Protein AF-B0DPI6-F1 (afdb_monomer_lite)

Organism: Laccaria bicolor (strain S238N-H82 / ATCC MYA-4686) (NCBI:txid486041)

Structure (mmCIF, N/CA/C/O backbone):
data_AF-B0DPI6-F1
#
_entry.id   AF-B0DPI6-F1
#
loop_
_atom_site.group_PDB
_atom_site.id
_atom_site.type_symbol
_atom_site.label_atom_id
_atom_site.label_alt_id
_atom_site.label_comp_id
_atom_site.label_asym_id
_atom_site.label_entity_id
_atom_site.label_seq_id
_atom_site.pdbx_PDB_ins_code
_atom_site.Cartn_x
_atom_site.Cartn_y
_atom_site.Cartn_z
_atom_site.occupancy
_atom_site.B_iso_or_equiv
_atom_site.auth_seq_id
_atom_site.auth_comp_id
_atom_site.auth_asym_id
_atom_site.auth_atom_id
_atom_site.pdbx_PDB_model_num
ATOM 1 N N . MET A 1 1 ? 69.321 6.388 -12.488 1.00 49.59 1 MET A N 1
ATOM 2 C CA . MET A 1 1 ? 68.172 6.752 -11.628 1.00 49.59 1 MET A CA 1
ATOM 3 C C . MET A 1 1 ? 67.238 5.553 -11.553 1.00 49.59 1 MET A C 1
ATOM 5 O O . MET A 1 1 ? 66.678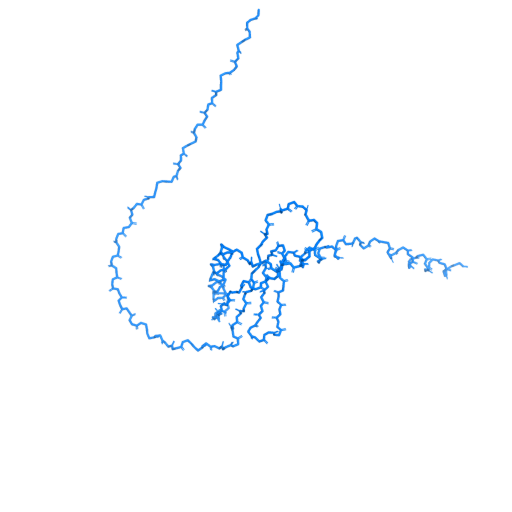 5.183 -12.573 1.00 49.59 1 MET A O 1
ATOM 9 N N . VAL A 1 2 ? 67.145 4.886 -10.399 1.00 48.75 2 VAL A N 1
ATOM 10 C CA . VAL A 1 2 ? 66.320 3.676 -10.221 1.00 48.75 2 VAL A CA 1
ATOM 11 C C . VAL A 1 2 ? 65.033 4.075 -9.502 1.00 48.75 2 VAL A C 1
ATOM 13 O O . VAL A 1 2 ? 65.065 4.410 -8.320 1.00 48.75 2 VAL A O 1
ATOM 16 N N . LEU A 1 3 ? 63.912 4.073 -10.222 1.00 57.34 3 LEU A N 1
ATOM 17 C CA . LEU A 1 3 ? 62.588 4.366 -9.673 1.00 57.34 3 LEU A CA 1
ATOM 18 C C . LEU A 1 3 ? 62.040 3.109 -8.987 1.00 57.34 3 LEU A C 1
ATOM 20 O O . LEU A 1 3 ? 61.744 2.113 -9.643 1.00 57.34 3 LEU A O 1
ATOM 24 N N . ARG A 1 4 ? 61.927 3.143 -7.655 1.00 61.16 4 ARG A N 1
ATOM 25 C CA . ARG A 1 4 ? 61.278 2.085 -6.868 1.00 61.16 4 ARG A CA 1
ATOM 26 C C . ARG A 1 4 ? 59.777 2.361 -6.783 1.00 61.16 4 ARG A C 1
ATOM 28 O O . ARG A 1 4 ? 59.369 3.425 -6.327 1.00 61.16 4 ARG A O 1
ATOM 35 N N . SER A 1 5 ? 58.967 1.400 -7.216 1.00 64.31 5 SER A N 1
ATOM 36 C CA . SER A 1 5 ? 57.504 1.473 -7.161 1.00 64.31 5 SER A CA 1
ATOM 37 C C . SER A 1 5 ? 56.972 1.376 -5.720 1.00 64.31 5 SER A C 1
ATOM 39 O O . SER A 1 5 ? 57.538 0.635 -4.910 1.00 64.31 5 SER A O 1
ATOM 41 N N . PRO A 1 6 ? 55.871 2.078 -5.386 1.00 67.00 6 PRO A N 1
ATOM 42 C CA . PRO A 1 6 ? 55.302 2.061 -4.045 1.00 67.00 6 PRO A CA 1
ATOM 43 C C . PRO A 1 6 ? 54.552 0.755 -3.747 1.00 67.00 6 PRO A C 1
ATOM 45 O O . PRO A 1 6 ? 53.794 0.223 -4.559 1.00 67.00 6 PRO A O 1
ATOM 48 N N . LYS A 1 7 ? 54.779 0.253 -2.533 1.00 68.88 7 LYS A N 1
ATOM 49 C CA . LYS A 1 7 ? 54.225 -0.981 -1.973 1.00 68.88 7 LYS A CA 1
ATOM 50 C C . LYS A 1 7 ? 52.758 -0.747 -1.582 1.00 68.88 7 LYS A C 1
ATOM 52 O O . LYS A 1 7 ? 52.479 0.098 -0.737 1.00 68.88 7 LYS A O 1
ATOM 57 N N . LYS A 1 8 ? 51.819 -1.480 -2.192 1.00 67.56 8 LYS A N 1
ATOM 58 C CA . LYS A 1 8 ? 50.396 -1.460 -1.807 1.00 67.56 8 LYS A CA 1
ATOM 59 C C . LYS A 1 8 ? 50.232 -2.081 -0.416 1.00 67.56 8 LYS A C 1
ATOM 61 O O . LYS A 1 8 ? 50.563 -3.249 -0.232 1.00 67.56 8 LYS A O 1
ATOM 66 N N . MET A 1 9 ? 49.708 -1.314 0.538 1.00 66.00 9 MET A N 1
ATOM 67 C CA . MET A 1 9 ? 49.267 -1.824 1.837 1.00 66.00 9 MET A CA 1
ATOM 68 C C . MET A 1 9 ? 47.767 -2.122 1.767 1.00 66.00 9 MET A C 1
ATOM 70 O O . MET A 1 9 ? 46.953 -1.223 1.573 1.00 66.00 9 MET A O 1
ATOM 74 N N . SER A 1 10 ? 47.405 -3.399 1.870 1.00 66.38 10 SER A N 1
ATOM 75 C CA . SER A 1 10 ? 46.021 -3.852 1.987 1.00 66.38 10 SER A CA 1
ATOM 76 C C . SER A 1 10 ? 45.580 -3.760 3.448 1.00 66.38 10 SER A C 1
ATOM 78 O O . SER A 1 10 ? 46.054 -4.526 4.286 1.00 66.38 10 SER A O 1
ATOM 80 N N . HIS A 1 11 ? 44.675 -2.833 3.752 1.00 60.03 11 HIS A N 1
ATOM 81 C CA . HIS A 1 11 ? 43.992 -2.780 5.041 1.00 60.03 11 HIS A CA 1
ATOM 82 C C . HIS A 1 11 ? 42.785 -3.725 5.011 1.00 60.03 11 HIS A C 1
ATOM 84 O O . HIS A 1 11 ? 41.753 -3.414 4.422 1.00 60.03 11 HIS A O 1
ATOM 90 N N . THR A 1 12 ? 42.928 -4.893 5.636 1.00 70.00 12 THR A N 1
ATOM 91 C CA . THR A 1 12 ? 41.812 -5.794 5.943 1.00 70.00 12 THR A CA 1
ATOM 92 C C . THR A 1 12 ? 41.101 -5.259 7.183 1.00 70.00 12 THR A C 1
ATOM 94 O O . THR A 1 12 ? 41.678 -5.246 8.269 1.00 70.00 12 THR A O 1
ATOM 97 N N . ALA A 1 13 ? 39.868 -4.780 7.022 1.00 71.94 13 ALA A N 1
ATOM 98 C CA . ALA A 1 13 ? 39.035 -4.337 8.135 1.00 71.94 13 ALA A CA 1
ATOM 99 C C . ALA A 1 13 ? 38.557 -5.543 8.975 1.00 71.94 13 ALA A C 1
ATOM 101 O O . ALA A 1 13 ? 38.192 -6.572 8.398 1.00 71.94 13 ALA A O 1
ATOM 102 N N . PRO A 1 14 ? 38.536 -5.447 10.317 1.00 68.38 14 PRO A N 1
ATOM 103 C CA . PRO A 1 14 ? 37.992 -6.494 11.173 1.00 68.38 14 PRO A CA 1
ATOM 104 C C . PRO A 1 14 ? 36.459 -6.532 11.087 1.00 68.38 14 PRO A C 1
ATOM 106 O O . PRO A 1 14 ? 35.789 -5.504 11.150 1.00 68.38 14 PRO A O 1
ATOM 109 N N . ASN A 1 15 ? 35.925 -7.742 10.934 1.00 66.25 15 ASN A N 1
ATOM 110 C CA . ASN A 1 15 ? 34.504 -8.052 10.798 1.00 66.25 15 ASN A CA 1
ATOM 111 C C . ASN A 1 15 ? 33.842 -8.099 12.194 1.00 66.25 15 ASN A C 1
ATOM 113 O O . ASN A 1 15 ? 34.188 -8.995 12.968 1.00 66.25 15 ASN A O 1
ATOM 117 N N . PRO A 1 16 ? 32.936 -7.172 12.565 1.00 65.06 16 PRO A N 1
ATOM 118 C CA . PRO A 1 16 ? 32.536 -7.009 13.955 1.00 65.06 16 PRO A CA 1
ATOM 119 C C . PRO A 1 16 ? 31.144 -7.578 14.245 1.00 65.06 16 PRO A C 1
ATOM 121 O O . PRO A 1 16 ? 30.343 -6.879 14.837 1.00 65.06 16 PRO A O 1
ATOM 124 N N . HIS A 1 17 ? 30.814 -8.818 13.872 1.00 56.59 17 HIS A N 1
ATOM 125 C CA . HIS A 1 17 ? 29.559 -9.426 14.343 1.00 56.59 17 HIS A CA 1
ATOM 126 C C . HIS A 1 17 ? 29.683 -10.935 14.573 1.00 56.59 17 HIS A C 1
ATOM 128 O O . HIS A 1 17 ? 29.394 -11.753 13.703 1.00 56.59 17 HIS A O 1
ATOM 134 N N . SER A 1 18 ? 30.071 -11.307 15.791 1.00 60.41 18 SER A N 1
ATOM 135 C CA . SER A 1 18 ? 29.791 -12.622 16.371 1.00 60.41 18 SER A CA 1
ATOM 136 C C . SER A 1 18 ? 28.499 -12.534 17.198 1.00 60.41 18 SER A C 1
ATOM 138 O O . SER A 1 18 ? 28.470 -11.754 18.152 1.00 60.41 18 SER A O 1
ATOM 140 N N . PRO A 1 19 ? 27.435 -13.295 16.879 1.00 63.06 19 PRO A N 1
ATOM 141 C CA . PRO A 1 19 ? 26.231 -13.322 17.699 1.00 63.06 19 PRO A CA 1
ATOM 142 C C . PRO A 1 19 ? 26.489 -14.105 18.993 1.00 63.06 19 PRO A C 1
ATOM 144 O O . PRO A 1 19 ? 26.759 -15.308 18.981 1.00 63.06 19 PRO A O 1
ATOM 147 N N . THR A 1 20 ? 26.402 -13.402 20.117 1.00 55.56 20 THR A N 1
ATOM 148 C CA . THR A 1 20 ? 26.366 -13.959 21.467 1.00 55.56 20 THR A CA 1
ATOM 149 C C . THR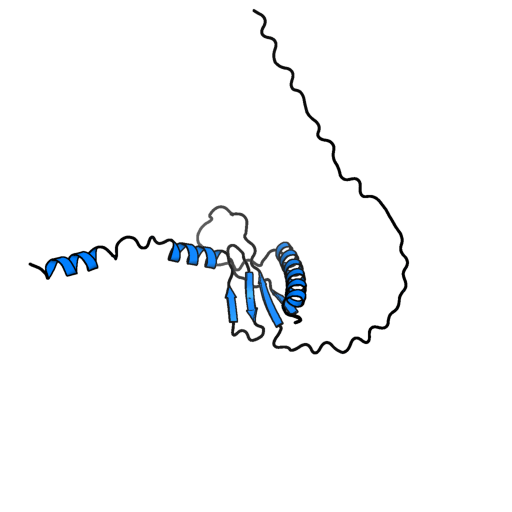 A 1 20 ? 25.118 -14.827 21.630 1.00 55.56 20 THR A C 1
ATOM 151 O O . THR A 1 20 ? 23.987 -14.357 21.544 1.00 55.56 20 THR A O 1
ATOM 154 N N . LYS A 1 21 ? 25.337 -16.125 21.861 1.00 60.59 21 LYS A N 1
ATOM 155 C CA . LYS A 1 21 ? 24.321 -17.063 22.342 1.00 60.59 21 LYS A CA 1
ATOM 156 C C . LYS A 1 21 ? 24.144 -16.863 23.848 1.00 60.59 21 LYS A C 1
ATOM 158 O O . LYS A 1 21 ? 25.018 -17.222 24.627 1.00 60.59 21 LYS A O 1
ATOM 163 N N . SER A 1 22 ? 22.999 -16.329 24.233 1.00 53.75 22 SER A N 1
ATOM 164 C CA . SER A 1 22 ? 22.456 -16.290 25.595 1.00 53.75 22 SER A CA 1
ATOM 165 C C . SER A 1 22 ? 20.962 -16.031 25.413 1.00 53.75 22 SER A C 1
ATOM 167 O O . SER A 1 22 ? 20.607 -15.153 24.639 1.00 53.75 22 SER A O 1
ATOM 169 N N . SER A 1 23 ? 20.010 -16.729 26.001 1.00 52.00 23 SER A N 1
ATOM 170 C CA . SER A 1 23 ? 19.984 -17.719 27.065 1.00 52.00 23 SER A CA 1
ATOM 171 C C . SER A 1 23 ? 18.568 -18.295 27.018 1.00 52.00 23 SER A C 1
ATOM 173 O O . SER A 1 23 ? 17.617 -17.579 26.707 1.00 52.00 23 SER A O 1
ATOM 175 N N . SER A 1 24 ? 18.436 -19.583 27.305 1.00 60.28 24 SER A N 1
ATOM 176 C CA . SER A 1 24 ? 17.165 -20.256 27.561 1.00 60.28 24 SER A CA 1
ATOM 177 C C . SER A 1 24 ? 16.396 -19.546 28.676 1.00 60.28 24 SER A C 1
ATOM 179 O O . SER A 1 24 ? 16.890 -19.472 29.801 1.00 60.28 24 SER A O 1
ATOM 181 N N . ILE A 1 25 ? 15.196 -19.058 28.373 1.00 57.25 25 ILE A N 1
ATOM 182 C CA . ILE A 1 25 ? 14.202 -18.706 29.384 1.00 57.25 25 ILE A CA 1
ATOM 183 C C . ILE A 1 25 ? 12.935 -19.473 29.013 1.00 57.25 25 ILE A C 1
ATOM 185 O O . ILE A 1 25 ? 12.172 -19.074 28.135 1.00 57.25 25 ILE A O 1
ATOM 189 N N . ASP A 1 26 ? 12.780 -20.629 29.652 1.00 57.19 26 ASP A N 1
ATOM 190 C CA . ASP A 1 26 ? 11.519 -21.347 29.757 1.00 57.19 26 ASP A CA 1
ATOM 191 C C . ASP A 1 26 ? 10.617 -20.573 30.726 1.00 57.19 26 ASP A C 1
ATOM 193 O O . ASP A 1 26 ? 10.686 -20.769 31.936 1.00 57.19 26 ASP A O 1
ATOM 197 N N . GLU A 1 27 ? 9.751 -19.699 30.212 1.00 50.66 27 GLU A N 1
ATOM 198 C CA . GLU A 1 27 ? 8.594 -19.221 30.973 1.00 50.66 27 GLU A CA 1
ATOM 199 C C . GLU A 1 27 ? 7.304 -19.690 30.309 1.00 50.66 27 GLU A C 1
ATOM 201 O O . GLU A 1 27 ? 6.691 -19.050 29.454 1.00 50.66 27 GLU A O 1
ATOM 206 N N . LYS A 1 28 ? 6.889 -20.877 30.752 1.00 62.88 28 LYS A N 1
ATOM 207 C CA . LYS A 1 28 ? 5.567 -21.454 30.544 1.00 62.88 28 LYS A CA 1
ATOM 208 C C . LYS A 1 28 ? 4.556 -20.726 31.435 1.00 62.88 28 LYS A C 1
ATOM 210 O O . LYS A 1 28 ? 4.090 -21.266 32.433 1.00 62.88 28 LYS A O 1
ATOM 215 N N . SER A 1 29 ? 4.207 -19.505 31.053 1.00 53.12 29 SER A N 1
ATOM 216 C CA . SER A 1 29 ? 3.142 -18.723 31.683 1.00 53.12 29 SER A CA 1
ATOM 217 C C . SER A 1 29 ? 1.902 -18.766 30.796 1.00 53.12 29 SER A C 1
ATOM 219 O O . SER A 1 29 ? 1.673 -17.903 29.954 1.00 53.12 29 SER A O 1
ATOM 221 N N . THR A 1 30 ? 1.101 -19.819 30.968 1.00 53.44 30 THR A N 1
ATOM 222 C CA . THR A 1 30 ? -0.201 -19.997 30.313 1.00 53.44 30 THR A CA 1
ATOM 223 C C . THR A 1 30 ? -1.234 -19.064 30.952 1.00 53.44 30 THR A C 1
ATOM 225 O O . THR A 1 30 ? -2.136 -19.504 31.665 1.00 53.44 30 THR A O 1
ATOM 228 N N . SER A 1 31 ? -1.117 -17.756 30.727 1.00 54.81 31 SER A N 1
ATOM 229 C CA . SER A 1 31 ? -2.221 -16.840 30.992 1.00 54.81 31 SER A CA 1
ATOM 230 C C . SER A 1 31 ? -3.267 -17.046 29.894 1.00 54.81 31 SER A C 1
ATOM 232 O O . SER A 1 31 ? -3.079 -16.703 28.729 1.00 54.81 31 SER A O 1
ATOM 234 N N . ARG A 1 32 ? -4.391 -17.673 30.262 1.00 48.88 32 ARG A N 1
ATOM 235 C CA . ARG A 1 32 ? -5.630 -17.649 29.476 1.00 48.88 32 ARG A CA 1
ATOM 236 C C . ARG A 1 32 ? -6.087 -16.192 29.388 1.00 48.88 32 ARG A C 1
ATOM 238 O O . ARG A 1 32 ? -6.891 -15.741 30.196 1.00 48.88 32 ARG A O 1
ATOM 245 N N . ALA A 1 33 ? -5.547 -15.450 28.427 1.00 51.03 33 ALA A N 1
ATOM 246 C CA . ALA A 1 33 ? -6.131 -14.197 27.998 1.00 51.03 33 ALA A CA 1
ATOM 247 C C . ALA A 1 33 ? -7.524 -14.535 27.461 1.00 51.03 33 ALA A C 1
ATOM 249 O O . ALA A 1 33 ? -7.665 -15.243 26.464 1.00 51.03 33 ALA A O 1
ATOM 250 N N . SER A 1 34 ? -8.554 -14.083 28.167 1.00 56.16 34 SER A N 1
ATOM 251 C CA . SER A 1 34 ? -9.914 -14.012 27.659 1.00 56.16 34 SER A CA 1
ATOM 252 C C . SER A 1 34 ? -9.884 -13.136 26.409 1.00 56.16 34 SER A C 1
ATOM 254 O O . SER A 1 34 ? -9.943 -11.910 26.494 1.00 56.16 34 SER A O 1
ATOM 256 N N . SER A 1 35 ? -9.705 -13.759 25.246 1.00 59.16 35 SER A N 1
ATOM 257 C CA . SER A 1 35 ? -9.806 -13.102 23.955 1.00 59.16 35 SER A CA 1
ATOM 258 C C . SER A 1 35 ? -11.276 -12.770 23.745 1.00 59.16 35 SER A C 1
ATOM 260 O O . SER A 1 35 ? -12.023 -13.547 23.147 1.00 59.16 35 SER A O 1
ATOM 262 N N . SER A 1 36 ? -11.713 -11.642 24.301 1.00 62.62 36 SER A N 1
ATOM 263 C CA . SER A 1 36 ? -12.960 -11.018 23.888 1.00 62.62 36 SER A CA 1
ATOM 264 C C . SER A 1 36 ? -12.925 -10.946 22.361 1.00 62.62 36 SER A C 1
ATOM 266 O O . SER A 1 36 ? -11.905 -10.506 21.818 1.00 62.62 36 SER A O 1
ATOM 268 N N . PRO A 1 37 ? -13.960 -11.431 21.657 1.00 65.56 37 PRO A N 1
ATOM 269 C CA . PRO A 1 37 ? -13.962 -11.443 20.205 1.00 65.56 37 PRO A CA 1
ATOM 270 C C . PRO A 1 37 ? -13.747 -10.008 19.740 1.00 65.56 37 PRO A C 1
ATOM 272 O O . PRO A 1 37 ? -14.568 -9.133 20.016 1.00 65.56 37 PRO A O 1
ATOM 275 N N . LEU A 1 38 ? -12.594 -9.756 19.114 1.00 62.97 38 LEU A N 1
ATOM 276 C CA . LEU A 1 38 ? -12.266 -8.458 18.546 1.00 62.97 38 LEU A CA 1
ATOM 277 C C . LEU A 1 38 ? -13.414 -8.109 17.608 1.00 62.97 38 LEU A C 1
ATOM 279 O O . LEU A 1 38 ? -13.593 -8.778 16.589 1.00 62.97 38 LEU A O 1
ATOM 283 N N . ASN A 1 39 ? -14.218 -7.117 17.986 1.00 62.47 39 ASN A N 1
ATOM 284 C CA . ASN A 1 39 ? -15.335 -6.633 17.194 1.00 62.47 39 ASN A CA 1
ATOM 285 C C . ASN A 1 39 ? -14.757 -6.024 15.913 1.00 62.47 39 ASN A C 1
ATOM 287 O O . ASN A 1 39 ? -14.380 -4.853 15.869 1.00 62.47 39 ASN A O 1
ATOM 291 N N . HIS A 1 40 ? -14.578 -6.868 14.898 1.00 63.72 40 HIS A N 1
ATOM 292 C CA . HIS A 1 40 ? -14.026 -6.475 13.617 1.00 63.72 40 HIS A CA 1
ATOM 293 C C . HIS A 1 40 ? -15.093 -5.661 12.906 1.00 63.72 40 HIS A C 1
ATOM 295 O O . HIS A 1 40 ? -16.009 -6.211 12.296 1.00 63.72 40 HIS A O 1
ATOM 301 N N . ASN A 1 41 ? -14.977 -4.338 12.994 1.00 74.44 41 ASN A N 1
ATOM 302 C CA . ASN A 1 41 ? -15.794 -3.451 12.190 1.00 74.44 41 ASN A CA 1
ATOM 303 C C . ASN A 1 41 ? -15.422 -3.683 10.713 1.00 74.44 41 ASN A C 1
ATOM 305 O O . ASN A 1 41 ? -14.295 -3.363 10.319 1.00 74.44 41 ASN A O 1
ATOM 309 N N . PRO A 1 42 ? -16.334 -4.209 9.875 1.00 70.31 42 PRO A N 1
ATOM 310 C CA . PRO A 1 42 ? -16.032 -4.510 8.476 1.00 70.31 42 PRO A CA 1
ATOM 311 C C . PRO A 1 42 ? -15.655 -3.257 7.670 1.00 70.31 42 PRO A C 1
ATOM 313 O O . PRO A 1 42 ? -15.048 -3.367 6.606 1.00 70.31 42 PRO A O 1
ATOM 316 N N . ASN A 1 43 ? -15.955 -2.062 8.190 1.00 76.31 43 ASN A N 1
ATOM 317 C CA . ASN A 1 43 ? -15.583 -0.794 7.570 1.00 76.31 43 ASN A CA 1
ATOM 318 C C . ASN A 1 43 ? -14.087 -0.454 7.706 1.00 76.31 43 ASN A C 1
ATOM 320 O O . ASN A 1 43 ? -13.594 0.374 6.944 1.00 76.31 43 ASN A O 1
ATOM 324 N N . ASN A 1 44 ? -13.350 -1.115 8.607 1.00 78.50 44 ASN A N 1
ATOM 325 C CA . ASN A 1 44 ? -11.913 -0.896 8.836 1.00 78.50 44 ASN A CA 1
ATOM 326 C C . ASN A 1 44 ? -11.007 -1.823 8.005 1.00 78.50 44 ASN A C 1
ATOM 328 O O . ASN A 1 44 ? -9.869 -2.116 8.375 1.00 78.50 44 ASN A O 1
ATOM 332 N N . ARG A 1 45 ? -11.503 -2.311 6.867 1.00 79.38 45 ARG A N 1
ATOM 333 C CA . ARG A 1 45 ? -10.717 -3.136 5.949 1.00 79.38 45 ARG A CA 1
ATOM 334 C C . ARG A 1 45 ? -10.107 -2.251 4.870 1.00 79.38 45 ARG A C 1
ATOM 336 O O . ARG A 1 45 ? -10.824 -1.502 4.208 1.00 79.38 45 ARG A O 1
ATOM 343 N N . LEU A 1 46 ? -8.794 -2.329 4.684 1.00 82.62 46 LEU A N 1
ATOM 344 C CA . LEU A 1 46 ? -8.088 -1.656 3.596 1.00 82.62 46 LEU A CA 1
ATOM 345 C C . LEU A 1 46 ? -7.587 -2.708 2.613 1.00 82.62 46 LEU A C 1
ATOM 347 O O . LEU A 1 46 ? -6.947 -3.686 2.990 1.00 82.62 46 LEU A O 1
ATOM 351 N N . LYS A 1 47 ? -7.873 -2.510 1.332 1.00 84.12 47 LYS A N 1
ATOM 352 C CA . LYS A 1 47 ? -7.318 -3.332 0.266 1.00 8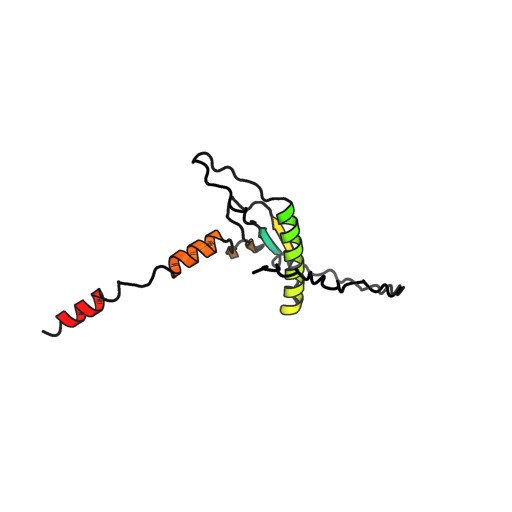4.12 47 LYS A CA 1
ATOM 353 C C . LYS A 1 47 ? -6.074 -2.635 -0.271 1.00 84.12 47 LYS A C 1
ATOM 355 O O . LYS A 1 47 ? -6.146 -1.513 -0.771 1.00 84.12 47 LYS A O 1
ATOM 360 N N . LEU A 1 48 ? -4.930 -3.281 -0.106 1.00 83.06 48 LEU A N 1
ATOM 361 C CA . LEU A 1 48 ? -3.653 -2.829 -0.628 1.00 83.06 48 LEU A CA 1
ATOM 362 C C . LEU A 1 48 ? -3.424 -3.513 -1.971 1.00 83.06 48 LEU A C 1
ATOM 364 O O . LEU A 1 48 ? -3.297 -4.728 -2.048 1.00 83.06 48 LEU A O 1
ATOM 368 N N . ILE A 1 49 ? -3.334 -2.728 -3.032 1.00 80.00 49 ILE A N 1
ATOM 369 C CA . ILE A 1 49 ? -2.961 -3.228 -4.348 1.00 80.00 49 ILE A CA 1
ATOM 370 C C . ILE A 1 49 ? -1.543 -2.741 -4.624 1.00 80.00 49 ILE A C 1
ATOM 372 O O . ILE A 1 49 ? -1.278 -1.537 -4.613 1.00 80.00 49 ILE A O 1
ATOM 376 N N . CYS A 1 50 ? -0.609 -3.668 -4.807 1.00 73.38 50 CYS A N 1
ATOM 377 C CA . CYS A 1 50 ? 0.804 -3.336 -4.962 1.00 73.38 50 CYS A CA 1
ATOM 378 C C . CYS A 1 50 ? 1.237 -3.477 -6.423 1.00 73.38 50 CYS A C 1
ATOM 380 O O . CYS A 1 50 ? 0.908 -4.462 -7.075 1.00 73.38 50 CYS A O 1
ATOM 382 N N . ALA A 1 51 ? 2.009 -2.511 -6.916 1.00 58.22 51 ALA A N 1
ATOM 383 C CA . ALA A 1 51 ? 2.792 -2.616 -8.140 1.00 58.22 51 ALA A CA 1
ATOM 384 C C . ALA A 1 51 ? 4.244 -2.428 -7.734 1.00 58.22 51 ALA A C 1
ATOM 386 O O . ALA A 1 51 ? 4.582 -1.543 -6.953 1.00 58.22 51 ALA A O 1
ATOM 387 N N . VAL A 1 52 ? 5.159 -3.200 -8.293 1.00 54.69 52 VAL A N 1
ATOM 388 C CA . VAL A 1 52 ? 6.581 -3.002 -7.999 1.00 54.69 52 VAL A CA 1
ATOM 389 C C . VAL A 1 52 ? 7.321 -2.613 -9.270 1.00 54.69 52 VAL A C 1
ATOM 391 O O . VAL A 1 52 ? 7.032 -3.164 -10.337 1.00 54.69 52 VAL A O 1
ATOM 394 N N . PRO A 1 53 ? 8.252 -1.638 -9.192 1.00 48.84 53 PRO A N 1
ATOM 395 C CA . PRO A 1 53 ? 8.968 -1.177 -10.364 1.00 48.84 53 PRO A CA 1
ATOM 396 C C . PRO A 1 53 ? 9.739 -2.320 -10.994 1.00 48.84 53 PRO A C 1
ATOM 398 O O . PRO A 1 53 ? 10.585 -2.950 -10.356 1.00 48.84 53 PRO A O 1
ATOM 401 N N . ARG A 1 54 ? 9.521 -2.547 -12.287 1.00 49.44 54 ARG A N 1
ATOM 402 C CA . ARG A 1 54 ? 10.480 -3.329 -13.057 1.00 49.44 54 ARG A CA 1
ATOM 403 C C . ARG A 1 54 ? 11.718 -2.469 -13.273 1.00 49.44 54 ARG A C 1
ATOM 405 O O . ARG A 1 54 ? 11.628 -1.359 -13.795 1.00 49.44 54 ARG A O 1
ATOM 412 N N . GLY A 1 55 ? 12.884 -3.004 -12.907 1.00 48.75 55 GLY A N 1
ATOM 413 C CA . GLY A 1 55 ? 14.161 -2.484 -13.387 1.00 48.75 55 GLY A CA 1
ATOM 414 C C . GLY A 1 55 ? 14.085 -2.303 -14.905 1.00 48.75 55 GLY A C 1
ATOM 415 O O . GLY A 1 55 ? 13.584 -3.194 -15.595 1.00 48.75 55 GLY A O 1
ATOM 416 N N . ARG A 1 56 ? 14.485 -1.116 -15.384 1.00 47.56 56 ARG A N 1
ATOM 417 C CA . ARG A 1 56 ? 14.347 -0.661 -16.778 1.00 47.56 56 ARG A CA 1
ATOM 418 C C . ARG A 1 56 ? 14.664 -1.793 -17.754 1.00 47.56 56 ARG A C 1
ATOM 420 O O . ARG A 1 56 ? 15.827 -2.144 -17.924 1.00 47.56 56 ARG A O 1
ATOM 427 N N . HIS A 1 57 ? 13.644 -2.335 -18.412 1.00 47.50 57 HIS A N 1
ATOM 428 C CA . HIS A 1 57 ? 13.871 -3.152 -19.596 1.00 47.50 57 HIS A CA 1
ATOM 429 C C . HIS A 1 57 ? 14.039 -2.215 -20.803 1.00 47.50 57 HIS A C 1
ATOM 431 O O . HIS A 1 57 ? 13.301 -1.229 -20.898 1.00 47.50 57 HIS A O 1
ATOM 437 N N . PRO A 1 58 ? 15.011 -2.477 -21.693 1.00 51.75 58 PRO A N 1
ATOM 438 C CA . PRO A 1 58 ? 15.244 -1.661 -22.877 1.00 51.75 58 PRO A CA 1
ATOM 439 C C . PRO A 1 58 ? 14.003 -1.628 -23.775 1.00 51.75 58 PRO A C 1
ATOM 441 O O . PRO A 1 58 ? 13.283 -2.618 -23.902 1.00 51.75 58 PRO A O 1
ATOM 444 N N . ALA A 1 59 ? 13.763 -0.451 -24.351 1.00 53.62 59 ALA A N 1
ATOM 445 C CA . ALA A 1 59 ? 12.623 -0.113 -25.190 1.00 53.62 59 ALA A CA 1
ATOM 446 C C . ALA A 1 59 ? 12.399 -1.152 -26.300 1.00 53.62 59 ALA A C 1
ATOM 448 O O . ALA A 1 59 ? 13.254 -1.326 -27.163 1.00 53.62 59 ALA A O 1
ATOM 449 N N . ALA A 1 60 ? 11.245 -1.819 -26.298 1.00 52.72 60 ALA A N 1
ATOM 450 C CA . ALA A 1 60 ? 10.845 -2.692 -27.394 1.00 52.72 60 ALA A CA 1
ATOM 451 C C . ALA A 1 60 ? 9.395 -2.404 -27.800 1.00 52.72 60 ALA A C 1
ATOM 453 O O . ALA A 1 60 ? 8.460 -2.699 -27.061 1.00 52.72 60 ALA A O 1
ATOM 454 N N . THR A 1 61 ? 9.294 -1.778 -28.976 1.00 52.56 61 THR A N 1
ATOM 455 C CA . THR A 1 61 ? 8.323 -1.984 -30.066 1.00 52.56 61 THR A CA 1
ATOM 456 C C . THR A 1 61 ? 6.844 -2.193 -29.721 1.00 52.56 61 THR A C 1
ATOM 458 O O . THR A 1 61 ? 6.441 -3.201 -29.151 1.00 52.56 61 THR A O 1
ATOM 461 N N . HIS A 1 62 ? 6.041 -1.235 -30.194 1.00 54.50 62 HIS A N 1
ATOM 462 C CA . HIS A 1 62 ? 4.580 -1.204 -30.211 1.00 54.50 62 HIS A CA 1
ATOM 463 C C . HIS A 1 62 ? 3.939 -2.537 -30.635 1.00 54.50 62 HIS A C 1
ATOM 465 O O . HIS A 1 62 ? 4.195 -3.029 -31.731 1.00 54.50 62 HIS A O 1
ATOM 471 N N . GLY A 1 63 ? 3.046 -3.072 -29.798 1.00 59.62 63 GLY A N 1
ATOM 472 C CA . GLY A 1 63 ? 2.123 -4.142 -30.181 1.00 59.62 63 GLY A CA 1
ATOM 473 C C . GLY A 1 63 ? 1.668 -5.004 -29.003 1.00 59.62 63 GLY A C 1
ATOM 474 O O . GLY A 1 63 ? 2.438 -5.815 -28.497 1.00 59.62 63 GLY A O 1
ATOM 475 N N . SER A 1 64 ? 0.389 -4.884 -28.633 1.00 55.62 64 SER A N 1
ATOM 476 C CA . SER A 1 64 ? -0.348 -5.608 -27.576 1.00 55.62 64 SER A CA 1
ATOM 477 C C . SER A 1 64 ? -0.034 -5.204 -26.126 1.00 55.62 64 SER A C 1
ATOM 479 O O . SER A 1 64 ? 1.016 -5.529 -25.577 1.00 55.62 64 SER A O 1
ATOM 481 N N . GLU A 1 65 ? -0.998 -4.523 -25.499 1.00 51.53 65 GLU A N 1
ATOM 482 C CA . GLU A 1 65 ? -1.093 -4.294 -24.053 1.00 51.53 65 GLU A CA 1
ATOM 483 C C . GLU A 1 65 ? -1.271 -5.655 -23.365 1.00 51.53 65 GLU A C 1
ATOM 485 O O . GLU A 1 65 ? -2.367 -6.203 -23.265 1.00 51.53 65 GLU A O 1
ATOM 490 N N . ARG A 1 66 ? -0.153 -6.291 -23.006 1.00 55.53 66 ARG A N 1
ATOM 491 C CA . ARG A 1 66 ? -0.162 -7.563 -22.287 1.00 55.53 66 ARG A CA 1
ATOM 492 C C . ARG A 1 66 ? -0.071 -7.263 -20.811 1.00 55.53 66 ARG A C 1
ATOM 494 O O . ARG A 1 66 ? 1.039 -7.095 -20.325 1.00 55.53 66 ARG A O 1
ATOM 501 N N . HIS A 1 67 ? -1.213 -7.311 -20.134 1.00 57.56 67 HIS A N 1
ATOM 502 C CA . HIS A 1 67 ? -1.307 -7.273 -18.67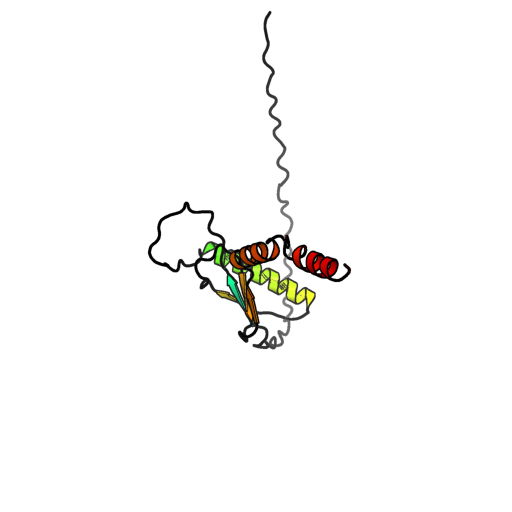9 1.00 57.56 67 HIS A CA 1
ATOM 503 C C . HIS A 1 67 ? -0.291 -8.251 -18.071 1.00 57.56 67 HIS A C 1
ATOM 505 O O . HIS A 1 67 ? -0.480 -9.471 -18.138 1.00 57.56 67 HIS A O 1
ATOM 511 N N . ARG A 1 68 ? 0.834 -7.757 -17.539 1.00 55.75 68 ARG A N 1
ATOM 512 C CA . ARG A 1 68 ? 1.827 -8.639 -16.926 1.00 55.75 68 ARG A CA 1
ATOM 513 C C . ARG A 1 68 ? 1.569 -8.725 -15.423 1.00 55.75 68 ARG A C 1
ATOM 515 O O . ARG A 1 68 ? 1.654 -7.704 -14.751 1.00 55.75 68 ARG A O 1
ATOM 522 N N . PRO A 1 69 ? 1.341 -9.927 -14.868 1.00 59.78 69 PRO A N 1
ATOM 523 C CA . PRO A 1 69 ? 1.136 -10.083 -13.432 1.00 59.78 69 PRO A CA 1
ATOM 524 C C . PRO A 1 69 ? 2.373 -9.632 -12.638 1.00 59.78 69 PRO A C 1
ATOM 526 O O . PRO A 1 69 ? 3.513 -9.718 -13.130 1.00 59.78 69 PRO A O 1
ATOM 529 N N . CYS A 1 70 ? 2.151 -9.151 -11.410 1.00 64.94 70 CYS A N 1
ATOM 530 C CA . CYS A 1 70 ? 3.223 -8.819 -10.471 1.00 64.94 70 CYS A CA 1
ATOM 531 C C . CYS A 1 70 ? 4.106 -10.042 -10.173 1.00 64.94 70 CYS A C 1
ATOM 533 O O . CYS A 1 70 ? 3.692 -11.196 -10.318 1.00 64.94 70 CYS A O 1
ATOM 535 N N . ARG A 1 71 ? 5.362 -9.816 -9.761 1.00 66.75 71 ARG A N 1
ATOM 536 C CA . ARG A 1 71 ? 6.245 -10.927 -9.376 1.00 66.75 71 ARG A CA 1
ATOM 537 C C . ARG A 1 71 ? 5.837 -11.438 -7.996 1.00 66.75 71 ARG A C 1
ATOM 539 O O . ARG A 1 71 ? 5.534 -10.661 -7.099 1.00 66.75 71 ARG A O 1
ATOM 546 N N . LYS A 1 72 ? 5.929 -12.751 -7.781 1.00 75.88 72 LYS A N 1
ATOM 547 C CA . LYS A 1 72 ? 5.633 -13.375 -6.476 1.00 75.88 72 LYS A CA 1
ATOM 548 C C . LYS A 1 72 ? 6.496 -12.825 -5.327 1.00 75.88 72 LYS A C 1
ATOM 550 O O . LYS A 1 72 ? 6.044 -12.797 -4.189 1.00 75.88 72 LYS A O 1
ATOM 555 N N . SER A 1 73 ? 7.714 -12.363 -5.623 1.00 80.62 73 SER A N 1
ATOM 556 C CA . SER A 1 73 ? 8.602 -11.696 -4.657 1.00 80.62 73 SER A CA 1
ATOM 557 C C . SER A 1 73 ? 8.006 -10.409 -4.090 1.00 80.62 73 SER A C 1
ATOM 559 O O . SER A 1 73 ? 8.207 -10.082 -2.926 1.00 80.62 73 SER A O 1
ATOM 561 N N . ASP A 1 74 ? 7.255 -9.693 -4.917 1.00 80.50 74 ASP A N 1
ATOM 562 C CA . ASP A 1 74 ? 6.772 -8.349 -4.631 1.00 80.50 74 ASP A CA 1
ATOM 563 C C . ASP A 1 74 ? 5.546 -8.402 -3.717 1.00 80.50 74 ASP A C 1
ATOM 565 O O . ASP A 1 74 ? 5.412 -7.596 -2.798 1.00 80.50 74 ASP A O 1
ATOM 569 N N . LEU A 1 75 ? 4.713 -9.431 -3.904 1.00 85.00 75 LEU A N 1
ATOM 570 C CA . LEU A 1 75 ? 3.627 -9.787 -2.993 1.00 85.00 75 LEU A CA 1
ATOM 571 C C . LEU A 1 75 ? 4.134 -10.062 -1.573 1.00 85.00 75 LEU A C 1
ATOM 573 O O . LEU A 1 75 ? 3.534 -9.588 -0.612 1.00 85.00 75 LEU A O 1
ATOM 577 N N . ALA A 1 76 ? 5.247 -10.788 -1.429 1.00 88.06 76 ALA A N 1
ATOM 578 C CA . ALA A 1 76 ? 5.809 -11.102 -0.115 1.00 88.06 76 ALA A CA 1
ATOM 579 C C . ALA A 1 76 ? 6.285 -9.838 0.621 1.00 88.06 76 ALA A C 1
ATOM 581 O O . ALA A 1 76 ? 6.007 -9.670 1.808 1.00 88.06 76 ALA A O 1
ATOM 582 N N . ILE A 1 77 ? 6.944 -8.920 -0.094 1.00 89.94 77 ILE A N 1
ATOM 583 C CA . ILE A 1 77 ? 7.384 -7.634 0.466 1.00 89.94 77 ILE A CA 1
ATOM 584 C C . ILE A 1 77 ? 6.173 -6.766 0.829 1.00 89.94 77 ILE A C 1
ATOM 586 O O . ILE A 1 77 ? 6.137 -6.181 1.911 1.00 89.94 77 ILE A O 1
ATOM 590 N N . ALA A 1 78 ? 5.159 -6.708 -0.039 1.00 87.94 78 ALA A N 1
ATOM 591 C CA . ALA A 1 78 ? 3.933 -5.957 0.216 1.00 87.94 78 ALA A CA 1
ATOM 592 C C . ALA A 1 78 ? 3.174 -6.488 1.442 1.00 87.94 78 ALA A C 1
ATOM 594 O O . ALA A 1 78 ? 2.704 -5.698 2.258 1.00 87.94 78 ALA A O 1
ATOM 595 N N . ALA A 1 79 ? 3.110 -7.812 1.611 1.00 90.62 79 ALA A N 1
ATOM 596 C CA . ALA A 1 79 ? 2.510 -8.445 2.780 1.00 90.62 79 ALA A CA 1
ATOM 597 C C . ALA A 1 79 ? 3.257 -8.073 4.072 1.00 90.62 79 ALA A C 1
ATOM 599 O O . ALA A 1 79 ? 2.633 -7.595 5.019 1.00 90.62 79 ALA A O 1
ATOM 600 N N . GLN A 1 80 ? 4.589 -8.187 4.090 1.00 92.62 80 GLN A N 1
ATOM 601 C CA . GLN A 1 80 ? 5.403 -7.797 5.250 1.00 92.62 80 GLN A CA 1
ATOM 602 C C . GLN A 1 80 ? 5.256 -6.308 5.592 1.00 92.62 80 GLN A C 1
ATOM 604 O O . GLN A 1 80 ? 5.082 -5.945 6.756 1.00 92.62 80 GLN A O 1
ATOM 609 N N . ALA A 1 81 ? 5.271 -5.439 4.578 1.00 91.06 81 ALA A N 1
ATOM 610 C CA . ALA A 1 81 ? 5.060 -4.009 4.766 1.00 91.06 81 ALA A CA 1
ATOM 611 C C . ALA A 1 81 ? 3.661 -3.712 5.328 1.00 91.06 81 ALA A C 1
ATOM 613 O O . ALA A 1 81 ? 3.527 -2.886 6.229 1.00 91.06 81 ALA A O 1
ATOM 614 N N . SER A 1 82 ? 2.625 -4.407 4.846 1.00 91.81 82 SER A N 1
ATOM 615 C CA . SER A 1 82 ? 1.255 -4.226 5.336 1.00 91.81 82 SER A CA 1
ATOM 616 C C . SER A 1 82 ? 1.100 -4.613 6.809 1.00 91.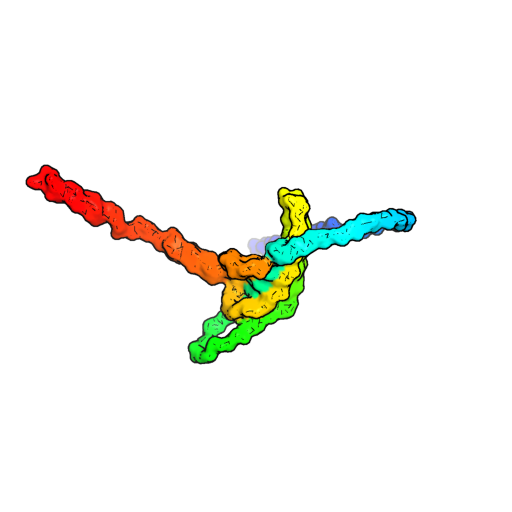81 82 SER A C 1
ATOM 618 O O . SER A 1 82 ? 0.422 -3.910 7.557 1.00 91.81 82 SER A O 1
ATOM 620 N N . GLU A 1 83 ? 1.796 -5.658 7.265 1.00 93.50 83 GLU A N 1
ATOM 621 C CA . GLU A 1 83 ? 1.789 -6.063 8.672 1.00 93.50 83 GLU A CA 1
ATOM 622 C C . GLU A 1 83 ? 2.475 -5.019 9.567 1.00 93.50 83 GLU A C 1
ATOM 624 O O . GLU A 1 83 ? 1.958 -4.666 10.628 1.00 93.50 83 GLU A O 1
ATOM 629 N N . ALA A 1 84 ? 3.615 -4.477 9.127 1.00 94.38 84 ALA A N 1
ATOM 630 C CA . ALA A 1 84 ? 4.304 -3.407 9.846 1.00 94.38 84 ALA A CA 1
ATOM 631 C C . ALA A 1 84 ? 3.433 -2.143 9.956 1.00 94.38 84 ALA A C 1
ATOM 633 O O . ALA A 1 84 ? 3.345 -1.538 11.024 1.00 94.38 84 ALA A O 1
ATOM 634 N N . VAL A 1 85 ? 2.732 -1.778 8.878 1.00 93.25 85 VAL A N 1
ATOM 635 C CA . VAL A 1 85 ? 1.800 -0.640 8.869 1.00 93.25 85 VAL A CA 1
ATOM 636 C C . VAL A 1 85 ? 0.605 -0.886 9.791 1.00 93.25 85 VAL A C 1
ATOM 638 O O . VAL A 1 85 ? 0.192 0.039 10.485 1.00 93.25 85 VAL A O 1
ATOM 641 N N . ALA A 1 86 ? 0.069 -2.110 9.852 1.00 92.88 86 ALA A N 1
ATOM 642 C CA . ALA A 1 86 ? -1.016 -2.450 10.775 1.00 92.88 86 ALA A CA 1
ATOM 643 C C . ALA A 1 86 ? -0.613 -2.222 12.239 1.00 92.88 86 ALA A C 1
ATOM 645 O O . ALA A 1 86 ? -1.368 -1.617 13.000 1.00 92.88 86 ALA A O 1
ATOM 646 N N . LYS A 1 87 ? 0.600 -2.650 12.614 1.00 95.69 87 LYS A N 1
ATOM 647 C CA . LYS A 1 87 ? 1.155 -2.443 13.961 1.00 95.69 87 LYS A CA 1
ATOM 648 C C . LYS A 1 87 ? 1.321 -0.957 14.272 1.00 95.69 87 LYS A C 1
ATOM 650 O O . LYS A 1 87 ? 0.791 -0.488 15.274 1.00 95.69 87 LYS A O 1
ATOM 655 N N . LEU A 1 88 ? 1.953 -0.208 13.368 1.00 96.12 88 LEU A N 1
ATOM 656 C CA . LEU A 1 88 ? 2.137 1.238 13.520 1.00 96.12 88 LEU A CA 1
ATOM 657 C C . LEU A 1 88 ? 0.804 1.984 13.633 1.00 96.12 88 LEU A C 1
ATOM 659 O O . LEU A 1 88 ? 0.656 2.877 14.460 1.00 96.12 88 LEU A O 1
ATOM 663 N N . PHE A 1 89 ? -0.194 1.622 12.827 1.00 94.38 89 PHE A N 1
ATOM 664 C CA . PHE A 1 89 ? -1.504 2.257 12.912 1.00 94.38 89 PHE A CA 1
ATOM 665 C C . PHE A 1 89 ? -2.188 1.981 14.254 1.00 94.38 89 PHE A C 1
ATOM 667 O O . PHE A 1 89 ? -2.780 2.894 14.833 1.00 94.38 89 PHE A O 1
ATOM 674 N N . LYS A 1 90 ? -2.076 0.751 14.767 1.00 94.56 90 LYS A N 1
ATOM 675 C CA . LYS A 1 90 ? -2.600 0.386 16.084 1.00 94.56 90 LYS A CA 1
ATOM 676 C C . LYS A 1 90 ? -1.943 1.196 17.196 1.00 94.56 90 LYS A C 1
ATOM 678 O O . LYS A 1 90 ? -2.645 1.685 18.074 1.00 94.56 90 LYS A O 1
ATOM 683 N N . GLU A 1 91 ? -0.630 1.382 17.133 1.00 96.19 91 GLU A N 1
ATOM 684 C CA . GLU A 1 91 ? 0.112 2.212 18.088 1.00 96.19 91 GLU A CA 1
ATOM 685 C C . GLU A 1 91 ? -0.311 3.687 18.027 1.00 96.19 91 GLU A C 1
ATOM 687 O O . GLU A 1 91 ? -0.478 4.321 19.066 1.00 96.19 91 GLU A O 1
ATOM 692 N N . LEU A 1 92 ? -0.529 4.229 16.825 1.00 96.56 92 LEU A N 1
ATOM 693 C CA . LEU A 1 92 ? -0.858 5.645 16.632 1.00 96.56 92 LEU A CA 1
ATOM 694 C C . LEU A 1 92 ? -2.326 5.983 16.916 1.00 96.56 92 LEU A C 1
ATOM 696 O O . LEU A 1 92 ? -2.619 7.044 17.460 1.00 96.56 92 LEU A O 1
ATOM 700 N N . SER A 1 93 ? -3.252 5.118 16.500 1.00 94.38 93 SER A N 1
ATOM 701 C CA . SER A 1 93 ? -4.694 5.407 16.510 1.00 94.38 93 SER A CA 1
ATOM 702 C C . SER A 1 93 ? -5.478 4.567 17.518 1.00 94.38 93 SER A C 1
ATOM 704 O O . SER A 1 93 ? -6.654 4.840 17.744 1.00 94.38 93 SER A O 1
ATOM 706 N N . GLY A 1 94 ? -4.882 3.511 18.082 1.00 93.75 94 GLY A N 1
ATOM 707 C CA . GLY A 1 94 ? -5.579 2.538 18.933 1.00 93.75 94 GLY A CA 1
ATOM 708 C C . GLY A 1 94 ? -6.573 1.638 18.185 1.00 93.75 94 GLY A C 1
ATOM 709 O O . GLY A 1 94 ? -7.265 0.838 18.810 1.00 93.75 94 GLY A O 1
ATOM 710 N N . GLY A 1 95 ? -6.667 1.768 16.858 1.00 91.75 95 GLY A N 1
ATOM 711 C CA . GLY A 1 95 ? -7.575 0.996 16.013 1.00 91.75 95 GLY A CA 1
ATOM 712 C C . GLY A 1 95 ? -6.886 -0.184 15.334 1.00 91.75 95 GLY A C 1
ATOM 713 O O . GLY A 1 95 ? -5.708 -0.117 15.000 1.00 91.75 95 GLY A O 1
ATOM 714 N N . ASP A 1 96 ? -7.640 -1.250 15.076 1.00 90.94 96 ASP A N 1
ATOM 715 C CA . ASP A 1 96 ? -7.181 -2.376 14.260 1.00 90.94 96 ASP A CA 1
ATOM 716 C C . ASP A 1 96 ? -7.602 -2.184 12.791 1.00 90.94 96 ASP A C 1
ATOM 718 O O . ASP A 1 96 ? -8.729 -1.764 12.498 1.00 90.94 96 ASP A O 1
ATOM 722 N N . ILE A 1 97 ? -6.687 -2.501 11.868 1.00 91.69 97 ILE A N 1
ATOM 723 C CA . ILE A 1 97 ? -6.921 -2.515 10.417 1.00 91.69 97 ILE A CA 1
ATOM 724 C C . ILE A 1 97 ? -6.538 -3.887 9.871 1.00 91.69 97 ILE A C 1
ATOM 726 O O . ILE A 1 97 ? -5.474 -4.415 10.194 1.00 91.69 97 ILE A O 1
ATOM 730 N N . ALA A 1 98 ? -7.376 -4.430 8.990 1.00 90.12 98 ALA A N 1
ATOM 731 C CA . ALA A 1 98 ? -7.043 -5.601 8.189 1.00 90.12 98 ALA A CA 1
ATOM 732 C C . ALA A 1 98 ? -6.628 -5.186 6.771 1.00 90.12 98 ALA A C 1
ATOM 734 O O . ALA A 1 98 ? -7.349 -4.426 6.113 1.00 90.12 98 ALA A O 1
ATOM 735 N N . PHE A 1 99 ? -5.500 -5.722 6.297 1.00 91.00 99 PHE A N 1
ATOM 736 C CA . PHE A 1 99 ? -5.016 -5.531 4.932 1.00 91.00 99 PHE A CA 1
ATOM 737 C C . PHE A 1 99 ? -5.282 -6.765 4.072 1.00 91.00 99 PHE A C 1
ATOM 739 O O . PHE A 1 99 ? -5.026 -7.893 4.483 1.00 91.00 99 PHE A O 1
ATOM 746 N N . GLU A 1 100 ? -5.772 -6.542 2.857 1.00 91.19 100 GLU A N 1
ATOM 747 C CA . GLU A 1 100 ? -5.841 -7.558 1.806 1.00 91.19 100 GLU A CA 1
ATOM 748 C C . GLU A 1 100 ? -4.900 -7.141 0.680 1.00 91.19 100 GLU A C 1
ATOM 750 O O . GLU A 1 100 ? -5.085 -6.061 0.118 1.00 91.19 100 GLU A O 1
ATOM 755 N N . VAL A 1 101 ? -3.888 -7.960 0.383 1.00 90.44 101 VAL A N 1
ATOM 756 C CA . VAL A 1 101 ? -2.906 -7.670 -0.668 1.00 90.44 101 VAL A CA 1
ATOM 757 C C . VAL A 1 101 ? -3.338 -8.330 -1.972 1.00 90.44 101 VAL A C 1
ATOM 759 O O . VAL A 1 101 ? -3.553 -9.538 -2.004 1.00 90.44 101 VAL A O 1
ATOM 762 N N . ASP A 1 102 ? -3.450 -7.534 -3.032 1.00 88.00 102 ASP A N 1
ATOM 763 C CA . ASP A 1 102 ? -3.825 -7.981 -4.378 1.00 88.00 102 ASP A CA 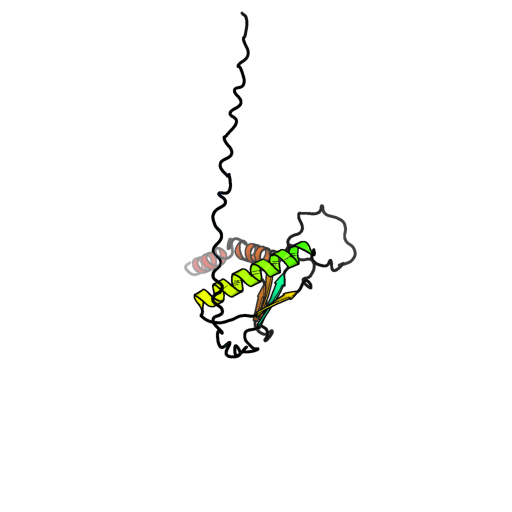1
ATOM 764 C C . ASP A 1 102 ? -2.690 -7.693 -5.376 1.00 88.00 102 ASP A C 1
ATOM 766 O O . ASP A 1 102 ? -2.052 -6.634 -5.310 1.00 88.00 102 ASP A O 1
ATOM 770 N N . ASP A 1 103 ? -2.433 -8.634 -6.288 1.00 84.25 103 ASP A N 1
ATOM 771 C CA . ASP A 1 103 ? -1.442 -8.522 -7.365 1.00 84.25 103 ASP A CA 1
ATOM 772 C C . ASP A 1 103 ? -2.026 -8.002 -8.682 1.00 84.25 103 ASP A C 1
ATOM 774 O O . ASP A 1 103 ? -1.286 -7.835 -9.658 1.00 84.25 103 ASP A O 1
ATOM 778 N N . SER A 1 104 ? -3.324 -7.693 -8.712 1.00 78.31 104 SER A N 1
ATOM 779 C CA . SER A 1 104 ? -4.056 -7.287 -9.911 1.00 78.31 104 SER A CA 1
ATOM 780 C C . SER A 1 104 ? -3.726 -5.882 -10.448 1.00 78.31 104 SER A C 1
ATOM 782 O O . SER A 1 104 ? -4.539 -5.311 -11.180 1.00 78.31 104 SER A O 1
ATOM 784 N N . LEU A 1 105 ? -2.601 -5.263 -10.075 1.00 70.19 105 LEU A N 1
ATOM 785 C CA . LEU A 1 105 ? -2.252 -3.938 -10.593 1.00 70.19 105 LEU A CA 1
ATOM 786 C C . LEU A 1 105 ? -1.712 -4.058 -12.028 1.00 70.19 105 LEU A C 1
ATOM 788 O O . LEU A 1 105 ? -0.937 -4.964 -12.328 1.00 70.19 105 LEU A O 1
ATOM 792 N N . GLY A 1 106 ? -2.154 -3.159 -12.915 1.00 69.69 106 GLY A N 1
ATOM 793 C CA . GLY A 1 106 ? -1.731 -3.123 -14.322 1.00 69.69 106 GLY A CA 1
ATOM 794 C C . GLY A 1 106 ? -0.235 -2.822 -14.500 1.00 69.69 106 GLY A C 1
ATOM 795 O O . GLY A 1 106 ? 0.500 -2.704 -13.523 1.00 69.69 106 GLY A O 1
ATOM 796 N N . ASP A 1 107 ? 0.218 -2.654 -15.747 1.00 65.81 107 ASP A N 1
ATOM 797 C CA . ASP A 1 107 ? 1.637 -2.541 -16.164 1.00 65.81 107 ASP A CA 1
ATOM 798 C C . ASP A 1 107 ? 2.413 -1.288 -15.662 1.00 65.81 107 ASP A C 1
ATOM 800 O O . ASP A 1 107 ? 3.370 -0.833 -16.292 1.00 65.81 107 ASP A O 1
ATOM 804 N N . GLY A 1 108 ? 2.039 -0.715 -14.519 1.00 68.25 108 GLY A N 1
ATOM 805 C CA . GLY A 1 108 ? 2.669 0.465 -13.936 1.00 68.25 108 GLY A CA 1
ATOM 806 C C . GLY A 1 108 ? 4.123 0.248 -13.510 1.00 68.25 108 GLY A C 1
ATOM 807 O O . GLY A 1 108 ? 4.572 -0.857 -13.193 1.00 68.25 108 GLY A O 1
ATOM 808 N N . VAL A 1 109 ? 4.870 1.351 -13.425 1.00 72.50 109 VAL A N 1
ATOM 809 C CA . VAL A 1 109 ? 6.301 1.374 -13.058 1.00 72.50 109 VAL A CA 1
ATOM 810 C C . VAL A 1 109 ? 6.504 1.186 -11.544 1.00 72.50 109 VAL A C 1
ATOM 812 O O . VAL A 1 109 ? 7.574 1.465 -11.020 1.00 72.50 109 VAL A O 1
ATOM 815 N N . GLY A 1 110 ? 5.503 0.680 -10.823 1.00 79.31 110 GLY A N 1
ATOM 816 C CA . GLY A 1 110 ? 5.544 0.399 -9.390 1.00 79.31 110 GLY A CA 1
ATOM 817 C C . GLY A 1 110 ? 4.823 1.411 -8.498 1.00 79.31 110 GLY A C 1
ATOM 818 O O . GLY A 1 110 ? 4.284 2.412 -8.963 1.00 79.31 110 GLY A O 1
ATOM 819 N N . GLY A 1 111 ? 4.847 1.146 -7.192 1.00 85.31 111 GLY A N 1
ATOM 820 C CA . GLY A 1 111 ? 4.171 1.890 -6.130 1.00 85.31 111 GLY A CA 1
ATOM 821 C C . GLY A 1 111 ? 2.926 1.173 -5.596 1.00 85.31 111 GLY A C 1
ATOM 822 O O . GLY A 1 111 ? 2.700 -0.003 -5.847 1.00 85.31 111 GLY A O 1
ATOM 823 N N . VAL A 1 112 ? 2.119 1.856 -4.794 1.00 86.12 112 VAL A N 1
ATOM 824 C CA . VAL A 1 112 ? 1.001 1.215 -4.081 1.00 86.12 112 VAL A CA 1
ATOM 825 C C . VAL A 1 112 ? -0.284 1.988 -4.294 1.00 86.12 112 VAL A C 1
ATOM 827 O O . VAL A 1 112 ? -0.281 3.216 -4.262 1.00 86.12 112 VAL A O 1
ATOM 830 N N . ARG A 1 113 ? -1.387 1.271 -4.482 1.00 88.44 113 ARG A N 1
ATOM 831 C CA . ARG A 1 113 ? -2.736 1.824 -4.518 1.00 88.44 113 ARG A CA 1
ATOM 832 C C . ARG A 1 113 ? -3.515 1.260 -3.339 1.00 88.44 113 ARG A C 1
ATOM 834 O O . ARG A 1 113 ? -3.704 0.052 -3.233 1.00 88.44 113 ARG A O 1
ATOM 841 N N . PHE A 1 114 ? -3.981 2.130 -2.456 1.00 89.75 114 PHE A N 1
ATOM 842 C CA . PHE A 1 114 ? -4.858 1.749 -1.357 1.00 89.75 114 PHE A CA 1
ATOM 843 C C . PHE A 1 114 ? -6.303 2.001 -1.759 1.00 89.75 114 PHE A C 1
ATOM 845 O O . PHE A 1 114 ? -6.652 3.098 -2.193 1.00 89.75 114 PHE A O 1
ATOM 852 N N . ILE A 1 115 ? -7.147 0.995 -1.580 1.00 89.62 115 ILE A N 1
ATOM 853 C CA . ILE A 1 115 ? -8.587 1.089 -1.775 1.00 89.62 115 ILE A CA 1
ATOM 854 C C . ILE A 1 115 ? -9.242 0.817 -0.426 1.00 89.62 115 ILE A C 1
ATOM 856 O O . ILE A 1 115 ? -9.015 -0.221 0.194 1.00 89.62 115 ILE A O 1
ATOM 860 N N . SER A 1 116 ? -10.061 1.751 0.052 1.00 89.44 116 SER A N 1
ATOM 861 C CA . SER A 1 116 ? -10.884 1.502 1.239 1.00 89.44 116 SER A CA 1
ATOM 862 C C . SER A 1 116 ? -11.809 0.301 1.005 1.00 89.44 116 SER A C 1
ATOM 864 O O . SER A 1 116 ? -12.275 0.094 -0.112 1.00 89.44 116 SER A O 1
ATOM 866 N N . GLY A 1 117 ? -12.159 -0.457 2.044 1.00 85.38 117 GLY A N 1
ATOM 867 C CA . GLY A 1 117 ? -13.151 -1.535 1.951 1.00 85.38 117 GLY A CA 1
ATOM 868 C C . GLY A 1 117 ? -14.502 -1.057 1.402 1.00 85.38 117 GLY A C 1
ATOM 869 O O . GLY A 1 117 ? -15.178 -1.795 0.691 1.00 85.38 117 GLY A O 1
ATOM 870 N N . SER A 1 118 ? -14.840 0.218 1.626 1.00 86.88 118 SER A N 1
ATOM 871 C CA . SER A 1 118 ? -16.017 0.885 1.044 1.00 86.88 118 SER A CA 1
ATOM 872 C C . SER A 1 118 ? -15.880 1.237 -0.445 1.00 86.88 118 SER A C 1
ATOM 874 O O . SER A 1 118 ? -16.855 1.648 -1.071 1.00 86.88 118 SER A O 1
ATOM 876 N N . LYS A 1 119 ? -14.666 1.138 -1.003 1.00 86.38 119 LYS A N 1
ATOM 877 C CA . LYS A 1 119 ? -14.259 1.537 -2.363 1.00 86.38 119 LYS A CA 1
ATOM 878 C C . LYS A 1 119 ? -14.511 3.008 -2.724 1.00 86.38 119 LYS A C 1
ATOM 880 O O . LYS A 1 119 ? -14.338 3.385 -3.876 1.00 86.38 119 LYS A O 1
ATOM 885 N N . ARG A 1 120 ? -14.890 3.857 -1.759 1.00 90.00 120 ARG A N 1
ATOM 886 C CA . ARG A 1 120 ? -15.150 5.291 -1.990 1.00 90.00 120 ARG A CA 1
ATOM 887 C C . ARG A 1 120 ? -13.877 6.123 -2.075 1.00 90.00 120 ARG A C 1
ATOM 889 O O . ARG A 1 120 ? -13.831 7.100 -2.811 1.00 90.00 120 ARG A O 1
ATOM 896 N N . ILE A 1 121 ? -12.859 5.740 -1.308 1.00 90.88 121 ILE A N 1
ATOM 897 C CA . ILE A 1 121 ? -11.580 6.444 -1.237 1.00 90.88 121 ILE A CA 1
ATOM 898 C C . ILE A 1 121 ? -10.518 5.537 -1.844 1.00 90.88 121 ILE A C 1
ATOM 900 O O . ILE A 1 121 ? -10.330 4.404 -1.387 1.00 90.88 121 ILE A O 1
ATOM 904 N N . THR A 1 122 ? -9.841 6.056 -2.864 1.00 89.81 122 THR A N 1
ATOM 905 C CA . THR A 1 122 ? -8.683 5.421 -3.489 1.00 89.81 122 THR A CA 1
ATOM 906 C C . THR A 1 122 ? -7.503 6.368 -3.355 1.00 89.81 122 THR A C 1
ATOM 908 O O . THR A 1 122 ? -7.572 7.509 -3.804 1.00 89.81 122 THR A O 1
ATOM 911 N N . LEU A 1 123 ? -6.434 5.902 -2.718 1.00 89.69 123 LEU A N 1
ATOM 912 C CA . LEU A 1 123 ? -5.164 6.612 -2.658 1.00 89.69 123 LEU A CA 1
ATOM 913 C C . LEU A 1 123 ? -4.205 5.913 -3.607 1.00 89.69 123 LEU A C 1
ATOM 915 O O . LEU A 1 123 ? -3.729 4.815 -3.321 1.00 89.69 123 LEU A O 1
ATOM 919 N N . ASP A 1 124 ? -3.951 6.544 -4.746 1.00 88.19 124 ASP A N 1
ATOM 920 C CA . ASP A 1 124 ? -2.982 6.058 -5.713 1.00 88.19 124 ASP A CA 1
ATOM 921 C C . ASP A 1 124 ? -1.629 6.721 -5.462 1.00 88.19 124 ASP A C 1
ATOM 923 O O . ASP A 1 124 ? -1.465 7.933 -5.583 1.00 88.19 124 ASP A O 1
ATOM 927 N N . ASN A 1 125 ? -0.664 5.907 -5.058 1.00 87.81 125 ASN A N 1
ATOM 928 C CA . ASN A 1 125 ? 0.706 6.315 -4.819 1.00 87.81 125 ASN A CA 1
ATOM 929 C C . ASN A 1 125 ? 1.667 5.546 -5.737 1.00 87.81 125 ASN A C 1
ATOM 931 O O . ASN A 1 125 ? 2.806 5.237 -5.369 1.00 87.81 125 ASN A O 1
ATOM 935 N N . THR A 1 126 ? 1.194 5.202 -6.934 1.00 86.38 126 THR A N 1
ATOM 936 C CA . THR A 1 126 ? 2.038 4.672 -7.998 1.00 86.38 126 THR A CA 1
ATOM 937 C C . THR A 1 126 ? 3.055 5.715 -8.457 1.00 86.38 126 THR A C 1
ATOM 939 O O . THR A 1 126 ? 2.863 6.933 -8.357 1.00 86.38 126 THR A O 1
ATOM 942 N N . LEU A 1 127 ? 4.200 5.238 -8.943 1.00 83.38 127 LEU A N 1
ATOM 943 C CA . LEU A 1 127 ? 5.248 6.106 -9.468 1.00 83.38 127 LEU A CA 1
ATOM 944 C C . LEU A 1 127 ? 4.789 6.865 -10.713 1.00 83.38 127 LEU A C 1
ATOM 946 O O . LEU A 1 127 ? 5.274 7.972 -10.936 1.00 83.38 127 LEU A O 1
ATOM 950 N N . ASP A 1 128 ? 3.859 6.309 -11.487 1.00 80.44 128 ASP A N 1
ATOM 951 C CA . ASP A 1 128 ? 3.295 6.973 -12.661 1.00 80.44 128 ASP A CA 1
ATOM 952 C C . ASP A 1 128 ? 2.482 8.207 -12.263 1.00 80.44 128 ASP A C 1
ATOM 954 O O . ASP A 1 128 ? 2.721 9.285 -12.812 1.00 80.44 128 ASP A O 1
ATOM 958 N N . GLU A 1 129 ? 1.645 8.104 -11.226 1.00 81.31 129 GLU A N 1
ATOM 959 C CA . GLU A 1 129 ? 0.920 9.250 -10.667 1.00 81.31 129 GLU A CA 1
ATOM 960 C C . GLU A 1 129 ? 1.874 10.293 -10.079 1.00 81.31 129 GLU A C 1
ATOM 962 O O . GLU A 1 129 ? 1.773 11.481 -10.389 1.00 81.31 129 GLU A O 1
ATOM 967 N N . ARG A 1 130 ? 2.886 9.873 -9.305 1.00 82.31 130 ARG A N 1
ATOM 968 C CA . ARG A 1 130 ? 3.905 10.805 -8.781 1.00 82.31 130 ARG A CA 1
ATOM 969 C C . ARG A 1 130 ? 4.672 11.506 -9.896 1.00 82.31 130 ARG A C 1
ATOM 971 O O . ARG A 1 130 ? 4.935 12.704 -9.808 1.00 82.31 130 ARG A O 1
ATOM 978 N N . ARG A 1 131 ? 5.037 10.777 -10.951 1.00 78.50 131 ARG A N 1
ATOM 979 C CA . ARG A 1 131 ? 5.742 11.328 -12.111 1.00 78.50 131 ARG A CA 1
ATOM 980 C C . ARG A 1 131 ? 4.849 12.284 -12.897 1.00 78.50 131 ARG A C 1
ATOM 982 O O . ARG A 1 131 ? 5.349 13.299 -13.381 1.00 78.50 131 ARG A O 1
ATOM 989 N N . CYS A 1 132 ? 3.559 11.978 -13.021 1.00 70.88 132 CYS A N 1
ATOM 990 C CA . CYS A 1 132 ? 2.573 12.838 -13.664 1.00 70.88 132 CYS A CA 1
ATOM 991 C C . CYS A 1 132 ? 2.368 14.132 -12.866 1.00 70.88 132 CYS A C 1
ATOM 993 O O . CYS A 1 132 ? 2.537 15.222 -13.411 1.00 70.88 132 CYS A O 1
ATOM 995 N N . HIS A 1 133 ? 2.133 14.022 -11.556 1.00 71.50 133 HIS A N 1
ATOM 996 C CA . HIS A 1 133 ? 1.977 15.169 -10.663 1.00 71.50 133 HIS A CA 1
ATOM 997 C C . HIS A 1 133 ? 3.223 16.057 -10.689 1.00 71.50 133 HIS A C 1
ATOM 999 O O . HIS A 1 133 ? 3.114 17.274 -10.833 1.00 71.50 133 HIS A O 1
ATOM 1005 N N . TRP A 1 134 ? 4.417 15.459 -10.634 1.00 75.94 134 TRP A N 1
ATOM 1006 C CA . TRP A 1 134 ? 5.659 16.221 -10.720 1.00 75.94 134 TRP A CA 1
ATOM 1007 C C . TRP A 1 134 ? 5.792 16.944 -12.062 1.00 75.94 134 TRP A C 1
ATOM 1009 O O . TRP A 1 134 ? 6.158 18.108 -12.077 1.00 75.94 134 TRP A O 1
ATOM 1019 N N . LYS A 1 135 ? 5.406 16.332 -13.189 1.00 72.25 135 LYS A N 1
ATOM 1020 C CA . LYS A 1 135 ? 5.384 17.027 -14.490 1.00 72.25 135 LYS A CA 1
ATOM 1021 C C . LYS A 1 135 ? 4.402 18.199 -14.534 1.00 72.25 135 LYS A C 1
ATOM 1023 O O . LYS A 1 135 ? 4.727 19.223 -15.123 1.00 72.25 135 LYS A O 1
ATOM 1028 N N . ILE A 1 136 ? 3.225 18.061 -13.927 1.00 72.88 136 ILE A N 1
ATOM 1029 C CA . ILE A 1 136 ? 2.202 19.115 -13.913 1.00 72.88 136 ILE A CA 1
ATOM 1030 C C . ILE A 1 136 ? 2.635 20.277 -13.005 1.00 72.88 136 ILE A C 1
ATOM 1032 O O . ILE A 1 136 ? 2.476 21.436 -13.378 1.00 72.88 136 ILE A O 1
ATOM 1036 N N . GLY A 1 137 ? 3.234 19.981 -11.847 1.00 64.31 137 GLY A N 1
ATOM 1037 C CA . GLY A 1 137 ? 3.742 20.988 -10.907 1.00 64.31 137 GLY A CA 1
ATOM 1038 C C . GLY A 1 137 ? 5.095 21.598 -11.294 1.00 64.31 137 GLY A C 1
ATOM 1039 O O . GLY A 1 137 ? 5.393 22.721 -10.895 1.00 64.31 137 GLY A O 1
ATOM 1040 N N . CYS A 1 138 ? 5.905 20.888 -12.083 1.00 57.12 138 CYS A N 1
ATOM 1041 C CA . CYS A 1 138 ? 7.185 21.367 -12.609 1.00 57.12 138 CYS A CA 1
ATOM 1042 C C . CYS A 1 138 ? 7.088 21.945 -14.017 1.00 57.12 138 CYS A C 1
ATOM 1044 O O . CYS A 1 138 ? 8.130 22.276 -14.585 1.00 57.12 138 CYS A O 1
ATOM 1046 N N . HIS A 1 139 ? 5.888 22.127 -14.578 1.00 49.56 139 HIS A N 1
ATOM 1047 C CA . HIS A 1 139 ? 5.770 23.143 -15.610 1.00 49.56 139 HIS A CA 1
ATOM 1048 C C . HIS A 1 139 ? 6.102 24.467 -14.924 1.00 49.56 139 HIS A C 1
ATOM 1050 O O . HIS A 1 139 ? 5.362 24.869 -14.018 1.00 49.56 139 HIS A O 1
ATOM 1056 N N . PRO A 1 140 ? 7.225 25.126 -15.271 1.00 53.88 140 PRO A N 1
ATOM 1057 C CA . PRO A 1 140 ? 7.494 26.431 -14.718 1.00 53.88 140 PRO A CA 1
ATOM 1058 C C . PRO A 1 140 ? 6.252 27.261 -15.000 1.00 53.88 140 PRO A C 1
ATOM 1060 O O . PRO A 1 140 ? 5.754 27.314 -16.126 1.00 53.88 140 PRO A O 1
ATOM 1063 N N . ARG A 1 141 ? 5.734 27.908 -13.961 1.00 52.50 141 ARG A N 1
ATOM 1064 C CA . ARG A 1 141 ? 4.721 28.957 -14.069 1.00 52.50 141 ARG A CA 1
ATOM 1065 C C . ARG A 1 141 ? 5.337 30.190 -14.760 1.00 52.50 141 ARG A C 1
ATOM 1067 O O . ARG A 1 141 ? 5.104 31.317 -14.340 1.00 52.50 141 ARG A O 1
ATOM 1074 N N . SER A 1 142 ? 6.192 29.980 -15.762 1.00 58.44 142 SER A N 1
ATOM 1075 C CA . SER A 1 142 ? 6.811 30.997 -16.584 1.00 58.44 142 SER A CA 1
ATOM 1076 C C . SER A 1 142 ? 5.813 31.384 -17.670 1.00 58.44 142 SER A C 1
ATOM 1078 O O . SER A 1 142 ? 5.280 30.537 -18.380 1.00 58.44 142 SER A O 1
ATOM 1080 N N . GLU A 1 143 ? 5.580 32.690 -17.774 1.00 56.06 143 GLU A N 1
ATOM 1081 C CA . GLU A 1 143 ? 5.057 33.366 -18.970 1.00 56.06 143 GLU A CA 1
ATOM 1082 C C . GLU A 1 143 ? 3.542 33.402 -19.210 1.00 56.06 143 GLU A C 1
ATOM 1084 O O . GLU A 1 143 ? 3.090 33.585 -20.336 1.00 56.06 143 GLU A O 1
ATOM 1089 N N . ARG A 1 144 ? 2.716 33.393 -18.158 1.00 51.38 144 ARG A N 1
ATOM 1090 C CA . ARG A 1 144 ? 1.387 34.048 -18.252 1.00 51.38 144 ARG A CA 1
ATOM 1091 C C . ARG A 1 144 ? 1.205 35.262 -17.346 1.00 51.38 144 ARG A C 1
ATOM 1093 O O . ARG A 1 144 ? 0.106 35.796 -17.270 1.00 51.38 144 ARG A O 1
ATOM 1100 N N . SER A 1 145 ? 2.275 35.737 -16.705 1.00 52.47 145 SER A N 1
ATOM 1101 C CA . SER A 1 145 ? 2.217 36.940 -15.859 1.00 52.47 145 SER A CA 1
ATOM 1102 C C . SER A 1 145 ? 2.742 38.216 -16.530 1.00 52.47 145 SER A C 1
ATOM 1104 O O . SER A 1 145 ? 2.588 39.293 -15.965 1.00 52.47 145 SER A O 1
ATOM 1106 N N . SER A 1 146 ? 3.312 38.137 -17.736 1.00 55.78 146 SER A N 1
ATOM 1107 C CA . SER A 1 146 ? 3.810 39.311 -18.470 1.00 55.78 146 SER A CA 1
ATOM 1108 C C . SER A 1 146 ? 2.753 39.975 -19.366 1.00 55.78 146 SER A C 1
ATOM 1110 O O . SER A 1 146 ? 2.838 41.175 -19.602 1.00 55.78 146 SER A O 1
ATOM 1112 N N . SER A 1 147 ? 1.705 39.267 -19.809 1.00 53.53 147 SER A N 1
ATOM 1113 C CA . SER A 1 147 ? 0.666 39.870 -20.668 1.00 53.53 147 SER A CA 1
ATOM 1114 C C . SER A 1 147 ? -0.438 40.613 -19.905 1.00 53.53 147 SER A C 1
ATOM 1116 O O . SER A 1 147 ? -1.061 41.511 -20.467 1.00 53.53 147 SER A O 1
ATOM 1118 N N . VAL A 1 148 ? -0.671 40.295 -18.625 1.00 55.59 148 VAL A N 1
ATOM 1119 C CA . VAL A 1 148 ? -1.663 41.009 -17.794 1.00 55.59 148 VAL A CA 1
ATOM 1120 C C . VAL A 1 148 ? -1.094 42.332 -17.275 1.00 55.59 148 VAL A C 1
ATOM 1122 O O . VAL A 1 148 ? -1.779 43.349 -17.326 1.00 55.59 148 VAL A O 1
ATOM 1125 N N . LEU A 1 149 ? 0.183 42.357 -16.875 1.00 56.03 149 LEU A N 1
ATOM 1126 C CA . LEU A 1 149 ? 0.866 43.593 -16.472 1.00 56.03 149 LEU A CA 1
ATOM 1127 C C . LEU A 1 149 ? 1.072 44.564 -17.648 1.00 56.03 149 LEU A C 1
ATOM 1129 O O . LEU A 1 149 ? 0.931 45.770 -17.466 1.00 56.03 149 LEU A O 1
ATOM 1133 N N . MET A 1 150 ? 1.289 44.059 -18.868 1.00 58.34 150 MET A N 1
ATOM 1134 C CA . MET A 1 150 ? 1.368 44.901 -20.071 1.00 58.34 150 MET A CA 1
ATOM 1135 C C . MET A 1 150 ? 0.021 45.519 -20.487 1.00 58.34 150 MET A C 1
ATOM 1137 O O . MET A 1 150 ? 0.006 46.570 -21.117 1.00 58.34 150 MET A O 1
ATOM 1141 N N . ARG A 1 151 ? -1.124 44.922 -20.124 1.00 56.22 151 ARG A N 1
ATOM 1142 C CA . ARG A 1 151 ? -2.447 45.495 -20.446 1.00 56.22 151 ARG A CA 1
ATOM 1143 C C . ARG A 1 151 ? -2.879 46.614 -19.498 1.00 56.22 151 ARG A C 1
ATOM 1145 O O . ARG A 1 151 ? -3.665 47.459 -19.906 1.00 56.22 151 ARG A O 1
ATOM 1152 N N . ILE A 1 152 ? -2.350 46.655 -18.276 1.00 57.81 152 ILE A N 1
ATOM 1153 C CA . ILE A 1 152 ? -2.632 47.739 -17.321 1.00 57.81 152 ILE A CA 1
ATOM 1154 C C . ILE A 1 152 ? -1.818 48.996 -17.670 1.00 57.81 152 ILE A C 1
ATOM 1156 O O . ILE A 1 152 ? -2.325 50.107 -17.550 1.00 57.81 152 ILE A O 1
ATOM 1160 N N . ALA A 1 153 ? -0.595 48.836 -18.188 1.00 57.38 153 ALA A N 1
ATOM 1161 C CA . ALA A 1 153 ? 0.245 49.965 -18.599 1.00 57.38 153 ALA A CA 1
ATOM 1162 C C . ALA A 1 153 ? -0.314 50.753 -19.804 1.00 57.38 153 ALA A C 1
ATOM 1164 O O . ALA A 1 153 ? -0.040 51.941 -19.930 1.00 57.38 153 ALA A O 1
ATOM 1165 N N . SER A 1 154 ? -1.143 50.133 -20.653 1.00 58.72 154 SER A N 1
ATOM 1166 C CA . SER A 1 154 ? -1.772 50.802 -21.805 1.00 58.72 154 SER A CA 1
ATOM 1167 C C . SER A 1 154 ? -3.023 51.624 -21.469 1.00 58.72 154 SER A C 1
ATOM 1169 O O . SER A 1 154 ? -3.623 52.178 -22.380 1.00 58.72 154 SER A O 1
ATOM 1171 N N . PHE A 1 155 ? -3.446 51.686 -20.203 1.00 62.00 155 PHE A N 1
ATOM 1172 C CA . PHE A 1 155 ? -4.648 52.428 -19.791 1.00 62.00 155 PHE A CA 1
ATOM 1173 C C . PHE A 1 155 ? -4.332 53.782 -19.121 1.00 62.00 155 PHE A C 1
ATOM 1175 O O . PHE A 1 155 ? -5.246 54.464 -18.668 1.00 62.00 155 PHE A O 1
ATOM 1182 N N . ILE A 1 156 ? -3.048 54.155 -19.013 1.00 65.88 156 ILE A N 1
ATOM 1183 C CA . ILE A 1 156 ? -2.574 55.357 -18.288 1.00 65.88 156 ILE A CA 1
ATOM 1184 C C . ILE A 1 156 ? -1.950 56.413 -19.240 1.00 65.88 156 ILE A C 1
ATOM 1186 O O . ILE A 1 156 ? -1.538 57.490 -18.809 1.00 65.88 156 ILE A O 1
ATOM 1190 N N . HIS A 1 157 ? -1.937 56.162 -20.549 1.00 57.50 157 HIS A N 1
ATOM 1191 C CA . HIS A 1 157 ? -1.594 57.137 -21.593 1.00 57.50 157 HIS A CA 1
ATOM 1192 C C . HIS A 1 157 ? -2.696 57.183 -22.642 1.00 57.50 157 HIS A C 1
ATOM 1194 O O . HIS A 1 157 ? -2.956 58.298 -23.141 1.00 57.50 157 HIS A O 1
#

pLDDT: mean 70.73, std 15.21, range [47.5, 96.56]

Secondary structure (DSSP, 8-state):
---PPPPP---------PPP---------------------GGGEEEEEEE-PPP-PPP--S-----PPPPHHHHHHHHHHHHHHHHHHHHHHS---EEEEE----S-SSEEEEEETTSS-EEEEEHHHHHHHHHHHTS---SSSHHHHHHHHTT--

Sequence (157 aa):
MVLRSPKKMSHTAPNPHSPTKSSSIDEKSTSRASSSPLNHNPNNRLKLICAVPRGRHPAATHGSERHRPCRKSDLAIAAQASEAVAKLFKELSGGDIAFEVDDSLGDGVGGVRFISGSKRITLDNTLDERRCHWKIGCHPRSERSSSVLMRIASFIH

InterPro domains:
  IPR038495 V-type ATPase subunit E, C-terminal domain superfamily [G3DSA:3.30.2320.30] (64-134)

Foldseek 3Di:
DDDDDDDDDDDDDDDPDDDDDDDDDPDPPPDPDPPPPPPPPLQQEKEKEWDEADDDDPDDDDDDQDFDWHDPVRQVVVVVVVVVVQVVCCVVPVDGHHYHYDRNDGPARIDMWMAGSVNPDIDDPTVVVVVVVCVVVPPPPPDPVVVVVVVVVVVPD

Radius of gyration: 28.82 Å; chains: 1; bounding box: 84×79×62 Å